Protein AF-A0A9P3ULR9-F1 (afdb_monomer_lite)

Foldseek 3Di:
DDDDDDDDDPDDDDPPPDDPPPDPVVVVVVVVPDDLQQEEEADLPAPAAQAQVCLVSRHPYYHDFQLDDDVVRDPSCPVVVVVPHHYHYLDNDRDDPVVVVVSNCCCHVVVDGSVPDDDDD

Organism: Lyophyllum shimeji (NCBI:txid47721)

Secondary structure (DSSP, 8-state):
----------------TT--PPPPHHHHHHHHT--GGGEEEE-TT-SSB--GGGGTTT-SEEEE-S-S-TTTTP-TTHHHHTTT--EEB--SS---HHHHHHHHHHHHTS---GGGSPPP-

InterPro domains:
  IPR007364 Protein arginine N-methyltransferase SFM1-like [PF04252] (36-120)
  IPR007364 Protein arginine N-methyltransferase SFM1-like [PTHR35517] (34-120)

Radius of gyration: 15.83 Å; chains: 1; bounding box: 42×40×36 Å

Structure (mmCIF, N/CA/C/O backbone):
data_AF-A0A9P3ULR9-F1
#
_entry.id   AF-A0A9P3ULR9-F1
#
loop_
_atom_site.group_PDB
_atom_site.id
_atom_site.type_symbol
_atom_site.label_atom_id
_atom_site.label_alt_id
_atom_site.label_comp_id
_atom_site.label_asym_id
_atom_site.label_entity_id
_atom_site.label_seq_id
_atom_site.pdbx_PDB_ins_code
_atom_site.Cartn_x
_atom_site.Cartn_y
_atom_site.Cartn_z
_atom_site.occupancy
_atom_site.B_iso_or_equiv
_atom_site.auth_seq_id
_atom_site.auth_comp_id
_atom_site.auth_asym_id
_atom_site.auth_atom_id
_atom_site.pdbx_PDB_model_num
ATOM 1 N N . MET A 1 1 ? -0.154 -19.524 24.062 1.00 36.19 1 MET A N 1
ATOM 2 C CA . MET A 1 1 ? -0.052 -18.066 23.827 1.00 36.19 1 MET A CA 1
ATOM 3 C C . MET A 1 1 ? 1.307 -17.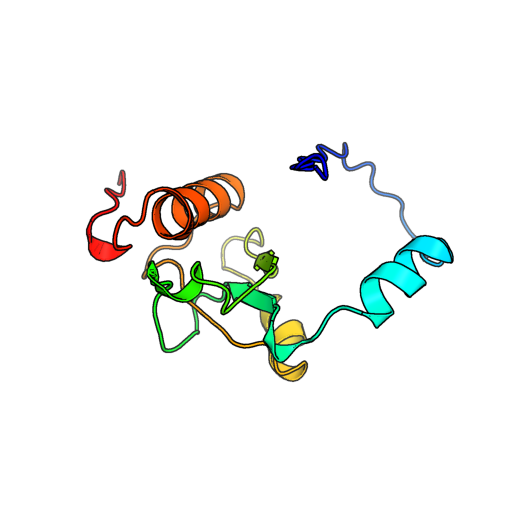790 23.201 1.00 36.19 1 MET A C 1
ATOM 5 O O . MET A 1 1 ? 2.298 -18.153 23.814 1.00 36.19 1 MET A O 1
ATOM 9 N N . ARG A 1 2 ? 1.375 -17.251 21.976 1.00 35.69 2 ARG A N 1
ATOM 10 C CA . ARG A 1 2 ? 2.645 -16.815 21.358 1.00 35.69 2 ARG A CA 1
ATOM 11 C C . ARG A 1 2 ? 2.769 -15.293 21.517 1.00 35.69 2 ARG A C 1
ATOM 13 O O . ARG A 1 2 ? 1.750 -14.621 21.329 1.00 35.69 2 ARG A O 1
ATOM 20 N N . PRO A 1 3 ? 3.943 -14.743 21.863 1.00 41.28 3 PRO A N 1
ATOM 21 C CA . PRO A 1 3 ? 4.112 -13.302 21.957 1.00 41.28 3 PRO A CA 1
ATOM 22 C C . PRO A 1 3 ? 4.152 -12.684 20.555 1.00 41.28 3 PRO A C 1
ATOM 24 O O . PRO A 1 3 ? 4.686 -13.265 19.611 1.00 41.28 3 PRO A O 1
ATOM 27 N N . LYS A 1 4 ? 3.538 -11.507 20.420 1.00 44.62 4 LYS A N 1
ATOM 28 C CA . LYS A 1 4 ? 3.551 -10.694 19.203 1.00 44.62 4 LYS A CA 1
ATOM 29 C C . LYS A 1 4 ? 4.778 -9.787 19.277 1.00 44.62 4 LYS A C 1
ATOM 31 O O . LYS A 1 4 ? 4.752 -8.807 20.014 1.00 44.62 4 LYS A O 1
ATOM 36 N N . HIS A 1 5 ? 5.846 -10.112 18.557 1.00 34.47 5 HIS A N 1
ATOM 37 C CA . HIS A 1 5 ? 6.980 -9.203 18.407 1.00 34.47 5 HIS A CA 1
ATOM 38 C C . HIS A 1 5 ? 6.801 -8.396 17.121 1.00 34.47 5 HIS A C 1
ATOM 40 O O . HIS A 1 5 ? 6.945 -8.915 16.021 1.00 34.47 5 HIS A O 1
ATOM 46 N N . ALA A 1 6 ? 6.435 -7.123 17.277 1.00 31.17 6 ALA A N 1
ATOM 47 C CA . ALA A 1 6 ? 6.677 -6.111 16.261 1.00 31.17 6 ALA A CA 1
ATOM 48 C C . ALA A 1 6 ? 8.159 -5.731 16.362 1.00 31.17 6 ALA A C 1
ATOM 50 O O . ALA A 1 6 ? 8.591 -5.244 17.406 1.00 31.17 6 ALA A O 1
ATOM 51 N N . PHE A 1 7 ? 8.937 -5.994 15.315 1.00 27.16 7 PHE A N 1
ATOM 52 C CA . PHE A 1 7 ? 10.334 -5.580 15.249 1.00 27.16 7 PHE A CA 1
ATOM 53 C C . PHE A 1 7 ? 10.421 -4.303 14.406 1.00 27.16 7 PHE A C 1
ATOM 55 O O . PHE A 1 7 ? 10.265 -4.341 13.190 1.00 27.16 7 PHE A O 1
ATOM 62 N N . CYS A 1 8 ? 10.618 -3.162 15.067 1.00 29.19 8 CYS A N 1
ATOM 63 C CA . CYS A 1 8 ? 11.058 -1.922 14.432 1.00 29.19 8 CYS A CA 1
ATOM 64 C C . CYS A 1 8 ? 12.571 -1.840 14.643 1.00 29.19 8 CYS A C 1
ATOM 66 O O . CYS A 1 8 ? 13.032 -1.500 15.731 1.00 29.19 8 CYS A O 1
ATOM 68 N N . GLY A 1 9 ? 13.344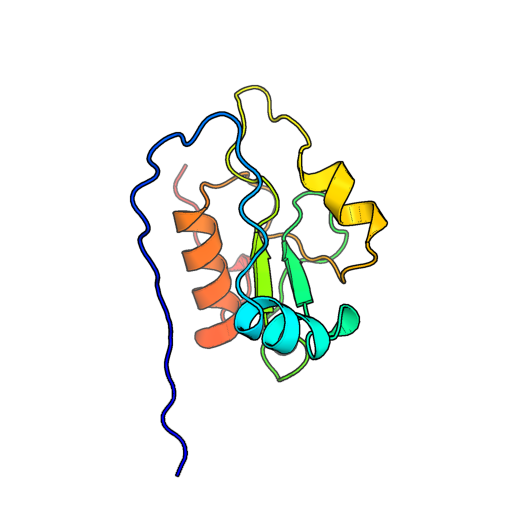 -2.256 13.642 1.00 30.78 9 GLY A N 1
ATOM 69 C CA . GLY A 1 9 ? 14.797 -2.162 13.675 1.00 30.78 9 GLY A CA 1
ATOM 70 C C . GLY A 1 9 ? 15.250 -0.837 13.077 1.00 30.78 9 GLY A C 1
ATOM 71 O O . GLY A 1 9 ? 15.383 -0.736 11.863 1.00 30.78 9 GLY A O 1
ATOM 72 N N . THR A 1 10 ? 15.533 0.164 13.907 1.00 35.81 10 THR A N 1
ATOM 73 C CA . THR A 1 10 ? 16.401 1.278 13.508 1.00 35.81 10 THR A CA 1
ATOM 74 C C . THR A 1 10 ? 17.826 0.742 13.418 1.00 35.81 10 THR A C 1
ATOM 76 O O . THR A 1 10 ? 18.493 0.585 14.442 1.00 35.81 10 THR A O 1
ATOM 79 N N . LYS A 1 11 ? 18.298 0.421 12.211 1.00 34.38 11 LYS A N 1
ATOM 80 C CA . LYS A 1 11 ? 19.735 0.280 11.971 1.00 34.38 11 LYS A CA 1
ATOM 81 C C . LYS A 1 11 ? 20.262 1.591 11.411 1.00 34.38 11 LYS A C 1
ATOM 83 O O . LYS A 1 11 ? 19.831 2.055 10.363 1.00 34.38 11 LYS A O 1
ATOM 88 N N . HIS A 1 12 ? 21.160 2.178 12.189 1.00 27.61 12 HIS A N 1
ATOM 89 C CA . HIS A 1 12 ? 22.141 3.155 11.755 1.00 27.61 12 HIS A CA 1
ATOM 90 C C . HIS A 1 12 ? 22.778 2.653 10.449 1.00 27.61 12 HIS A C 1
ATOM 92 O O . HIS A 1 12 ? 23.270 1.524 10.408 1.00 27.61 12 HIS A O 1
ATOM 98 N N . TRP A 1 13 ? 22.667 3.444 9.384 1.00 32.62 13 TRP A N 1
ATOM 99 C CA . TRP A 1 13 ? 23.296 3.158 8.100 1.00 32.62 13 TRP A CA 1
ATOM 100 C C . TRP A 1 13 ? 24.739 3.645 8.178 1.00 32.62 13 TRP A C 1
ATOM 102 O O . TRP A 1 13 ? 24.993 4.841 8.077 1.00 32.62 13 TRP A O 1
ATOM 112 N N . GLU A 1 14 ? 25.660 2.721 8.414 1.00 35.41 14 GLU A N 1
ATOM 113 C CA . GLU A 1 14 ? 27.069 2.917 8.093 1.00 35.41 14 GLU A CA 1
ATOM 114 C C . GLU A 1 14 ? 27.259 2.329 6.688 1.00 35.41 14 GLU A C 1
ATOM 116 O O . GLU A 1 14 ? 26.833 1.200 6.422 1.00 35.41 14 GLU A O 1
ATOM 121 N N . GLU A 1 15 ? 27.765 3.141 5.757 1.00 42.69 15 GLU A N 1
ATOM 122 C CA . GLU A 1 15 ? 28.037 2.742 4.374 1.00 42.69 15 GLU A CA 1
ATOM 123 C C . GLU A 1 15 ? 29.175 1.712 4.354 1.00 42.69 15 GLU A C 1
ATOM 125 O O . GLU A 1 15 ? 30.348 2.048 4.216 1.00 42.69 15 GLU A O 1
ATOM 130 N N . ASP A 1 16 ? 28.824 0.434 4.494 1.00 37.62 16 ASP A N 1
ATOM 131 C CA . ASP A 1 16 ? 29.735 -0.674 4.217 1.00 37.62 16 ASP A CA 1
ATOM 132 C C . ASP A 1 16 ? 29.842 -0.856 2.690 1.00 37.62 16 ASP A C 1
ATOM 134 O O . ASP A 1 16 ? 29.145 -1.658 2.063 1.00 37.62 16 ASP A O 1
ATOM 138 N N . GLU A 1 17 ? 30.736 -0.076 2.085 1.00 44.84 17 GLU A N 1
ATOM 139 C CA . GLU A 1 17 ? 31.279 -0.302 0.747 1.00 44.84 17 GLU A CA 1
ATOM 140 C C . GLU A 1 17 ? 31.823 -1.746 0.629 1.00 44.84 17 GLU A C 1
ATOM 142 O O . GLU A 1 17 ? 32.761 -2.158 1.314 1.00 44.84 17 GLU A O 1
ATOM 147 N N . GLY A 1 18 ? 31.255 -2.533 -0.289 1.00 45.84 18 GLY A N 1
ATOM 148 C CA . GLY A 1 18 ? 32.024 -3.564 -0.994 1.00 45.84 18 GLY A CA 1
ATOM 149 C C . GLY A 1 18 ? 32.147 -4.967 -0.389 1.00 45.84 18 GLY A C 1
ATOM 150 O O . GLY A 1 18 ? 32.943 -5.750 -0.903 1.00 45.84 18 GLY A O 1
ATOM 151 N N . THR A 1 19 ? 31.362 -5.369 0.616 1.00 37.97 19 THR A N 1
ATOM 152 C CA . THR A 1 19 ? 31.253 -6.804 0.958 1.00 37.97 19 THR A CA 1
ATOM 153 C C . THR A 1 19 ? 29.805 -7.249 1.101 1.00 37.97 19 THR A C 1
ATOM 155 O O . THR A 1 19 ? 29.141 -6.981 2.098 1.00 37.97 19 THR A O 1
ATOM 158 N N . ALA A 1 20 ? 29.328 -8.007 0.109 1.00 47.84 20 ALA A N 1
ATOM 159 C CA . ALA A 1 20 ? 28.130 -8.826 0.236 1.00 47.84 20 ALA A CA 1
ATOM 160 C C . ALA A 1 20 ? 28.386 -9.887 1.316 1.00 47.84 20 ALA A C 1
ATOM 162 O O . ALA A 1 20 ? 28.818 -11.003 1.027 1.00 47.84 20 ALA A O 1
ATOM 163 N N . ARG A 1 21 ? 28.183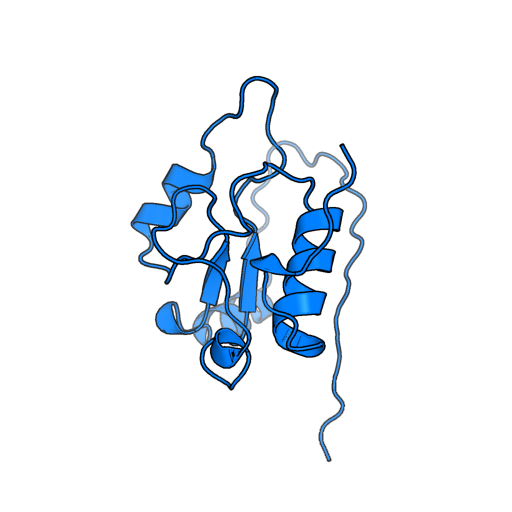 -9.527 2.587 1.00 48.62 21 ARG A N 1
ATOM 164 C CA . ARG A 1 21 ? 28.139 -10.513 3.663 1.00 48.62 21 ARG A CA 1
ATOM 165 C C . ARG A 1 21 ? 26.964 -11.433 3.335 1.00 48.62 21 ARG A C 1
ATOM 167 O O . ARG A 1 21 ? 25.848 -10.924 3.214 1.00 48.62 21 ARG A O 1
ATOM 174 N N . PRO A 1 22 ? 27.180 -12.748 3.152 1.00 51.16 22 PRO A N 1
ATOM 175 C CA . PRO A 1 22 ? 26.065 -13.656 2.965 1.00 51.16 22 PRO A CA 1
ATOM 176 C C . PRO A 1 22 ? 25.151 -13.491 4.176 1.00 51.16 22 PRO A C 1
ATOM 178 O O . PRO A 1 22 ? 25.620 -13.469 5.321 1.00 51.16 22 PRO A O 1
ATOM 181 N N . PHE A 1 23 ? 23.859 -13.285 3.914 1.00 57.25 23 PHE A N 1
ATOM 182 C CA . PHE A 1 23 ? 22.849 -13.269 4.961 1.00 57.25 23 PHE A CA 1
ATOM 183 C C . PHE A 1 23 ? 23.069 -14.499 5.852 1.00 57.25 23 PHE A C 1
ATOM 185 O O . PHE A 1 23 ? 23.390 -15.579 5.357 1.00 57.25 23 PHE A O 1
ATOM 192 N N . THR A 1 24 ? 22.999 -14.331 7.174 1.00 55.44 24 THR A N 1
ATOM 193 C CA . THR A 1 24 ? 23.246 -15.450 8.093 1.00 55.44 24 THR A CA 1
ATOM 194 C C . THR A 1 24 ? 22.310 -16.622 7.747 1.00 55.44 24 THR A C 1
ATOM 196 O O . THR A 1 24 ? 21.182 -16.373 7.321 1.00 55.44 24 THR A O 1
ATOM 199 N N . PRO A 1 25 ? 22.709 -17.893 7.948 1.00 59.00 25 PRO A N 1
ATOM 200 C CA . PRO A 1 25 ? 21.899 -19.049 7.531 1.00 59.00 25 PRO A CA 1
ATOM 201 C C . PRO A 1 25 ? 20.454 -19.036 8.061 1.00 59.00 25 PRO A C 1
ATOM 203 O O . PRO A 1 25 ? 19.534 -19.539 7.428 1.00 59.00 25 PRO A O 1
ATOM 206 N N . TRP A 1 26 ? 20.232 -18.416 9.222 1.00 54.88 26 TRP A N 1
ATOM 207 C CA . TRP A 1 26 ? 18.903 -18.244 9.811 1.00 54.88 26 TRP A CA 1
ATOM 208 C C . TRP A 1 26 ? 18.023 -17.248 9.053 1.00 54.88 26 TRP A C 1
ATOM 210 O O . TRP A 1 26 ? 16.823 -17.469 8.943 1.00 54.88 26 TRP A O 1
ATOM 220 N N . VAL A 1 27 ? 18.614 -16.189 8.496 1.00 59.16 27 VAL A N 1
ATOM 221 C CA . VAL A 1 27 ? 17.897 -15.231 7.648 1.00 59.16 27 VAL A CA 1
ATOM 222 C C . VAL A 1 27 ? 17.426 -15.930 6.372 1.00 59.16 27 VAL A C 1
ATOM 224 O O . VAL A 1 27 ? 16.272 -15.780 5.987 1.00 59.16 27 VAL A O 1
ATOM 227 N N . GLU A 1 28 ? 18.262 -16.771 5.762 1.00 58.47 28 GLU A N 1
ATOM 228 C CA . GLU A 1 28 ? 17.890 -17.558 4.577 1.00 58.47 28 GLU A CA 1
ATOM 229 C C . GLU A 1 28 ? 16.721 -18.524 4.855 1.00 58.47 28 GLU 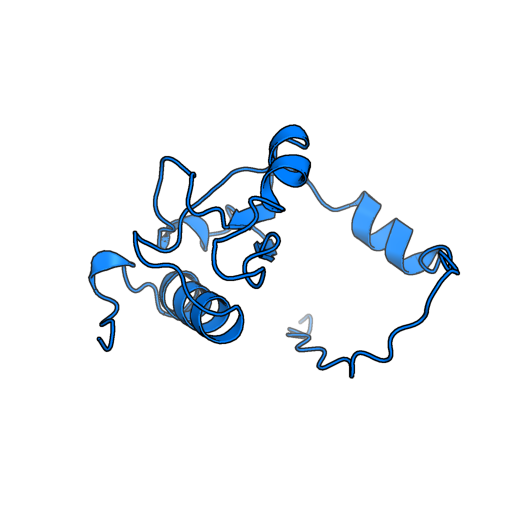A C 1
ATOM 231 O O . GLU A 1 28 ? 15.787 -18.619 4.058 1.00 58.47 28 GLU A O 1
ATOM 236 N N . LEU A 1 29 ? 16.709 -19.172 6.026 1.00 59.69 29 LEU A N 1
ATOM 237 C CA . LEU A 1 29 ? 15.600 -20.029 6.465 1.00 59.69 29 LEU A CA 1
ATOM 238 C C . LEU A 1 29 ? 14.295 -19.256 6.720 1.00 59.69 29 LEU A C 1
ATOM 240 O O . LEU A 1 29 ? 13.213 -19.793 6.473 1.00 59.69 29 LEU A O 1
ATOM 244 N N . GLU A 1 30 ? 14.361 -18.014 7.202 1.00 60.44 30 GLU A N 1
ATOM 245 C CA . GLU A 1 30 ? 13.177 -17.154 7.335 1.00 60.44 30 GLU A CA 1
ATOM 246 C C . GLU A 1 30 ? 12.627 -16.746 5.959 1.00 60.44 30 GLU A C 1
ATOM 248 O O . GLU A 1 30 ? 11.421 -16.865 5.725 1.00 60.44 30 GLU A O 1
ATOM 253 N N . TYR A 1 31 ? 13.502 -16.370 5.019 1.00 57.50 31 TYR A N 1
ATOM 254 C CA . TYR A 1 31 ? 13.120 -16.036 3.641 1.00 57.50 31 TYR A CA 1
ATOM 255 C C . TYR A 1 31 ? 12.559 -17.232 2.861 1.00 57.50 31 TYR A C 1
ATOM 257 O O . TYR A 1 31 ? 11.636 -17.055 2.069 1.00 57.50 31 TYR A O 1
ATOM 265 N N . ALA A 1 32 ? 13.042 -18.455 3.103 1.00 58.62 32 ALA A N 1
ATOM 266 C CA . ALA A 1 32 ? 12.567 -19.661 2.415 1.00 58.62 32 ALA A CA 1
ATOM 267 C C . ALA A 1 32 ? 11.069 -19.954 2.643 1.00 58.62 32 ALA A C 1
ATOM 269 O O . ALA A 1 32 ? 10.427 -20.607 1.820 1.00 58.62 32 ALA A O 1
ATOM 270 N N . HIS A 1 33 ? 10.494 -19.452 3.739 1.00 63.97 33 HIS A N 1
ATOM 271 C CA . HIS A 1 33 ? 9.065 -19.582 4.036 1.00 63.97 33 HIS A CA 1
ATOM 272 C C . HIS A 1 33 ? 8.236 -18.379 3.564 1.00 63.97 33 HIS A C 1
ATOM 274 O O . HIS A 1 33 ? 7.005 -18.397 3.673 1.00 63.97 33 HIS A O 1
ATOM 280 N N . MET A 1 34 ? 8.876 -17.333 3.034 1.00 70.62 34 MET A N 1
ATOM 281 C CA . MET A 1 34 ? 8.182 -16.150 2.545 1.00 70.62 34 MET A CA 1
ATOM 282 C C . MET A 1 34 ? 7.552 -16.424 1.187 1.00 70.62 34 MET A C 1
ATOM 284 O O . MET A 1 34 ? 8.181 -16.428 0.132 1.00 70.62 34 MET A O 1
ATOM 288 N N . ARG A 1 35 ? 6.243 -16.617 1.230 1.00 85.06 35 ARG A N 1
ATOM 289 C CA . ARG A 1 35 ? 5.397 -16.707 0.052 1.00 85.06 35 ARG A CA 1
ATOM 290 C C . ARG A 1 35 ? 5.307 -15.346 -0.636 1.00 85.06 35 ARG A C 1
ATOM 292 O O . ARG A 1 35 ? 4.724 -14.423 -0.073 1.00 85.06 35 ARG A O 1
ATOM 299 N N . ILE A 1 36 ? 5.849 -15.231 -1.853 1.00 86.38 36 ILE A N 1
ATOM 300 C CA . ILE A 1 36 ? 5.806 -14.001 -2.675 1.00 86.38 36 ILE A CA 1
ATOM 301 C C . ILE A 1 36 ? 4.373 -13.463 -2.800 1.00 86.38 36 ILE A C 1
ATOM 303 O O . ILE A 1 36 ? 4.152 -12.261 -2.691 1.00 86.38 36 ILE A O 1
ATOM 307 N N . ASP A 1 37 ? 3.381 -14.346 -2.936 1.00 90.38 37 ASP A N 1
ATOM 308 C CA . ASP A 1 37 ? 1.964 -13.984 -3.024 1.00 90.38 37 ASP A CA 1
ATOM 309 C C . ASP A 1 37 ? 1.383 -13.370 -1.735 1.00 90.38 37 ASP A C 1
ATOM 311 O O . ASP A 1 37 ? 0.301 -12.785 -1.771 1.00 90.38 37 ASP A O 1
ATOM 315 N N . ARG A 1 38 ? 2.105 -13.459 -0.610 1.00 91.50 38 ARG A N 1
ATOM 316 C CA . ARG A 1 38 ? 1.738 -12.885 0.697 1.00 91.50 38 ARG A CA 1
ATOM 317 C C . ARG A 1 38 ? 2.561 -11.645 1.066 1.00 91.50 38 ARG A C 1
ATOM 319 O O . ARG A 1 38 ? 2.379 -11.098 2.155 1.00 91.50 38 ARG A O 1
ATOM 326 N N . VAL A 1 39 ? 3.433 -11.177 0.171 1.00 92.25 39 VAL A N 1
ATOM 327 C CA . VAL A 1 39 ? 4.230 -9.956 0.344 1.00 92.25 39 VAL A CA 1
ATOM 328 C C . VAL A 1 39 ? 3.717 -8.880 -0.607 1.00 92.25 39 VAL A C 1
ATOM 330 O O . VAL A 1 39 ? 3.828 -9.009 -1.821 1.00 92.25 39 VAL A O 1
ATOM 333 N N . CYS A 1 40 ? 3.164 -7.798 -0.064 1.00 93.62 40 CYS A N 1
ATOM 334 C CA . CYS A 1 40 ? 2.667 -6.685 -0.864 1.00 93.62 40 CYS A CA 1
ATOM 335 C C . CYS A 1 40 ? 3.779 -5.674 -1.139 1.00 93.62 40 CYS A C 1
ATOM 337 O O . CYS A 1 40 ? 4.276 -5.033 -0.214 1.00 93.62 40 CYS A O 1
ATOM 339 N N . LEU A 1 41 ? 4.125 -5.471 -2.407 1.00 92.00 41 LEU A N 1
ATOM 340 C CA . LEU A 1 41 ? 5.008 -4.393 -2.834 1.00 92.00 41 LEU A CA 1
ATOM 341 C C . LEU A 1 41 ? 4.221 -3.079 -2.927 1.00 92.00 41 LEU A C 1
ATOM 343 O O . LEU A 1 41 ? 3.259 -2.961 -3.691 1.00 92.00 41 LEU A O 1
ATOM 347 N N . LEU A 1 42 ? 4.641 -2.083 -2.152 1.00 91.06 42 LEU A N 1
ATOM 348 C CA . LEU A 1 42 ? 4.090 -0.736 -2.207 1.00 91.06 42 LEU A CA 1
ATOM 349 C C . LEU A 1 42 ? 4.778 0.041 -3.329 1.00 91.06 42 LEU A C 1
ATOM 351 O O . LEU A 1 42 ? 5.975 0.320 -3.270 1.00 91.06 42 LEU A O 1
ATOM 355 N N . ASP A 1 43 ? 4.004 0.340 -4.368 1.00 87.94 43 ASP A N 1
ATOM 356 C CA . ASP A 1 43 ? 4.469 0.854 -5.651 1.00 87.94 43 ASP A CA 1
ATOM 357 C C . ASP A 1 43 ? 3.542 1.982 -6.142 1.00 87.94 43 ASP A C 1
ATOM 359 O O . ASP A 1 43 ? 2.354 1.729 -6.367 1.00 87.94 43 ASP A O 1
ATOM 363 N N . PRO A 1 44 ? 4.054 3.207 -6.372 1.00 84.44 44 PRO A N 1
ATOM 364 C CA . PRO A 1 44 ? 3.275 4.312 -6.936 1.00 84.44 44 PRO A CA 1
ATOM 365 C C . PRO A 1 44 ? 2.611 3.997 -8.286 1.00 84.44 44 PRO A C 1
ATOM 367 O O . PRO A 1 44 ? 1.603 4.609 -8.628 1.00 84.44 44 PRO A O 1
ATOM 370 N N . LYS A 1 45 ? 3.157 3.048 -9.059 1.00 85.69 45 LYS A N 1
ATOM 371 C CA . LYS A 1 45 ? 2.627 2.629 -10.369 1.00 85.69 45 LYS A CA 1
ATOM 372 C C . LYS A 1 45 ? 1.614 1.481 -10.286 1.00 85.69 45 LYS A C 1
ATOM 374 O O . LYS A 1 45 ? 1.132 1.019 -11.324 1.00 85.69 45 LYS A O 1
ATOM 379 N N . ALA A 1 46 ? 1.291 0.985 -9.091 1.00 89.56 46 ALA A N 1
ATOM 380 C CA . ALA A 1 46 ? 0.301 -0.074 -8.939 1.00 89.56 46 ALA A CA 1
ATOM 381 C C . ALA A 1 46 ? -1.095 0.404 -9.368 1.00 89.56 46 ALA A C 1
ATOM 383 O O . ALA A 1 46 ? -1.483 1.542 -9.126 1.00 89.56 46 ALA A O 1
ATOM 384 N N . ARG A 1 47 ? -1.890 -0.492 -9.967 1.00 89.81 47 ARG A N 1
ATOM 385 C CA . ARG A 1 47 ? -3.249 -0.161 -10.440 1.00 89.81 47 ARG A CA 1
ATOM 386 C C . ARG A 1 47 ? -4.271 0.033 -9.317 1.00 89.81 47 ARG A C 1
ATOM 388 O O . ARG A 1 47 ? -5.277 0.695 -9.537 1.00 89.81 47 ARG A O 1
ATOM 395 N N . GLY A 1 48 ? -4.065 -0.613 -8.168 1.00 92.62 48 GLY A N 1
ATOM 396 C CA . GLY A 1 48 ? -5.017 -0.633 -7.057 1.00 92.62 48 GLY A CA 1
ATOM 397 C C . GLY A 1 48 ? -4.425 -0.029 -5.791 1.00 92.62 48 GLY A C 1
ATOM 398 O O . GLY A 1 48 ? -3.271 -0.305 -5.455 1.00 92.62 48 GLY A O 1
ATOM 399 N N . GLY A 1 49 ? -5.216 0.787 -5.102 1.00 94.12 49 GLY A N 1
ATOM 400 C CA . GLY A 1 49 ? -4.825 1.412 -3.843 1.00 94.12 49 GLY A CA 1
ATOM 401 C C . GLY A 1 49 ? -4.821 0.405 -2.706 1.00 94.12 49 GLY A C 1
ATOM 402 O O . GLY A 1 49 ? -5.592 -0.556 -2.722 1.00 94.12 49 GLY A O 1
ATOM 403 N N . LEU A 1 50 ? -3.944 0.622 -1.727 1.00 95.69 50 LEU A N 1
ATOM 404 C CA . LEU A 1 50 ? -3.964 -0.153 -0.494 1.00 95.69 50 LEU A CA 1
ATOM 405 C C . LEU A 1 50 ? -5.331 -0.001 0.184 1.00 95.69 50 LEU A C 1
ATOM 407 O O . LEU A 1 50 ? -5.828 1.115 0.352 1.00 95.69 50 LEU A O 1
ATOM 411 N N . SER A 1 51 ? -5.919 -1.128 0.566 1.00 96.56 51 SER A N 1
ATOM 412 C CA . SER A 1 51 ? -7.259 -1.197 1.144 1.00 96.56 51 SER A CA 1
ATOM 413 C C . SER A 1 51 ? -7.229 -1.844 2.533 1.00 96.56 51 SER A C 1
ATOM 415 O O . SER A 1 51 ? -6.336 -2.654 2.803 1.00 96.56 51 SER A O 1
ATOM 417 N N . PRO A 1 52 ? -8.165 -1.512 3.441 1.00 96.69 52 PRO A N 1
ATOM 418 C CA . PRO A 1 52 ? -8.237 -2.141 4.760 1.00 96.69 52 PRO A CA 1
ATOM 419 C C . PRO A 1 52 ? -8.277 -3.677 4.713 1.00 96.69 52 PRO A C 1
ATOM 421 O O . PRO A 1 52 ? -7.674 -4.338 5.564 1.00 96.69 52 PRO A O 1
ATOM 424 N N . GLU A 1 53 ? -8.930 -4.243 3.699 1.00 96.19 53 GLU A N 1
ATOM 425 C CA . GLU A 1 53 ? -9.108 -5.682 3.480 1.00 96.19 53 GLU A CA 1
ATOM 426 C C . GLU A 1 53 ? -7.789 -6.389 3.147 1.00 96.19 53 GLU A C 1
ATOM 428 O O . GLU A 1 53 ? -7.615 -7.574 3.439 1.00 96.19 53 GLU A O 1
ATOM 433 N N . ASP A 1 54 ? -6.809 -5.667 2.593 1.00 94.56 54 ASP A N 1
ATOM 434 C CA . ASP A 1 54 ? -5.466 -6.204 2.359 1.00 94.56 54 ASP A CA 1
ATOM 435 C C . ASP A 1 54 ? -4.768 -6.588 3.691 1.00 94.56 54 ASP A C 1
ATOM 437 O O . ASP A 1 54 ? -3.828 -7.385 3.701 1.00 94.56 54 ASP A O 1
ATOM 441 N N . GLY A 1 55 ? -5.266 -6.081 4.827 1.00 90.88 55 GLY A N 1
ATOM 442 C CA . GLY A 1 55 ? -4.826 -6.425 6.179 1.00 90.88 55 GLY A CA 1
ATOM 443 C C . GLY A 1 55 ? -5.463 -7.673 6.793 1.00 90.88 55 GLY A C 1
ATOM 444 O O . GLY A 1 55 ? -5.005 -8.127 7.842 1.00 90.88 55 GLY A O 1
ATOM 445 N N . ASP A 1 56 ? -6.502 -8.240 6.173 1.00 92.81 56 ASP A N 1
ATOM 446 C CA . ASP A 1 56 ? -7.297 -9.346 6.730 1.00 92.81 56 ASP A CA 1
ATOM 447 C C . ASP A 1 56 ? -6.744 -10.720 6.337 1.00 92.81 56 ASP A C 1
ATOM 449 O O . ASP A 1 56 ? -7.451 -11.622 5.894 1.00 92.81 56 ASP A O 1
ATOM 453 N N . GLY A 1 57 ? -5.428 -10.876 6.496 1.00 88.31 57 GLY A N 1
ATOM 454 C CA . GLY A 1 57 ? -4.709 -12.120 6.215 1.00 88.31 57 GLY A CA 1
ATOM 455 C C . GLY A 1 57 ? -4.330 -12.324 4.748 1.00 88.31 57 GLY A C 1
ATOM 456 O O . GLY A 1 57 ? -3.783 -13.378 4.417 1.00 88.31 57 GLY A O 1
ATOM 457 N N . ARG A 1 58 ? -4.583 -11.330 3.881 1.00 90.06 58 ARG A N 1
ATOM 458 C CA . ARG A 1 58 ? -4.132 -11.337 2.483 1.00 90.06 58 ARG A CA 1
ATOM 459 C C . ARG A 1 58 ? -2.614 -11.212 2.378 1.00 90.06 58 ARG A C 1
ATOM 461 O O . ARG A 1 58 ? -2.000 -11.945 1.609 1.00 90.06 58 ARG A O 1
ATOM 468 N N . PHE A 1 59 ? -2.028 -10.302 3.152 1.00 93.69 59 PHE A N 1
ATOM 469 C CA . PHE A 1 59 ? -0.588 -10.084 3.189 1.00 93.69 59 PHE A CA 1
ATOM 470 C C . PHE A 1 59 ? -0.050 -10.209 4.610 1.00 93.69 59 PHE A C 1
ATOM 472 O O . PHE A 1 59 ? -0.667 -9.736 5.565 1.00 93.69 59 PHE A O 1
ATOM 479 N N . ASP A 1 60 ? 1.128 -10.814 4.730 1.00 90.50 60 ASP A N 1
ATOM 480 C CA . ASP A 1 60 ? 1.869 -10.890 5.991 1.00 90.50 60 ASP A CA 1
ATOM 481 C C . ASP A 1 60 ? 2.892 -9.762 6.110 1.00 90.50 60 ASP A C 1
ATOM 483 O O . ASP A 1 60 ? 3.252 -9.356 7.216 1.00 90.50 60 ASP A O 1
ATOM 487 N N . MET A 1 61 ? 3.362 -9.253 4.969 1.00 90.56 61 MET A N 1
ATOM 488 C CA . MET A 1 61 ? 4.431 -8.269 4.908 1.00 90.56 61 MET A CA 1
ATOM 489 C C . MET A 1 61 ? 4.171 -7.228 3.821 1.00 90.56 61 MET A C 1
ATOM 491 O O . MET A 1 61 ? 3.622 -7.533 2.762 1.00 90.56 61 MET A O 1
ATOM 495 N N . PHE A 1 62 ? 4.626 -6.005 4.084 1.00 91.88 62 PHE A N 1
ATOM 496 C CA . PHE A 1 62 ? 4.620 -4.899 3.137 1.00 91.88 62 PHE A CA 1
ATOM 497 C C . PHE A 1 62 ? 6.061 -4.517 2.815 1.00 91.88 62 PHE A C 1
ATOM 499 O O . PHE A 1 62 ? 6.843 -4.202 3.710 1.00 91.88 62 PHE A O 1
ATOM 506 N N . LEU A 1 63 ? 6.407 -4.576 1.535 1.00 89.56 63 LEU A N 1
ATOM 507 C CA . LEU A 1 63 ? 7.714 -4.220 1.010 1.00 89.56 63 LEU A CA 1
ATOM 508 C C . LEU A 1 63 ? 7.654 -2.796 0.457 1.00 89.56 63 LEU A C 1
ATOM 510 O O . LEU A 1 63 ? 6.906 -2.511 -0.476 1.00 89.56 63 LEU A O 1
ATOM 514 N N . PHE A 1 64 ? 8.457 -1.904 1.024 1.00 86.12 64 PHE A N 1
ATOM 515 C CA . PHE A 1 64 ? 8.563 -0.514 0.590 1.00 86.12 64 PHE A CA 1
ATOM 516 C C . PHE A 1 64 ? 9.707 -0.413 -0.420 1.00 86.12 64 PHE A C 1
ATOM 518 O O . PHE A 1 64 ? 10.878 -0.352 -0.049 1.00 86.12 64 PHE A O 1
ATOM 525 N N . GLY A 1 65 ? 9.383 -0.472 -1.712 1.00 70.06 65 GLY A N 1
ATOM 526 C CA . GLY A 1 65 ? 10.394 -0.498 -2.764 1.00 70.06 65 GLY A CA 1
ATOM 527 C C . GLY A 1 65 ? 10.956 0.889 -3.050 1.00 70.06 65 GLY A C 1
ATOM 528 O O . GLY A 1 65 ? 10.231 1.707 -3.600 1.00 70.06 65 GLY A O 1
ATOM 529 N N . GLY A 1 66 ? 12.228 1.138 -2.715 1.00 62.91 66 GLY A N 1
ATOM 530 C CA . GLY A 1 66 ? 13.030 2.261 -3.231 1.00 62.91 66 GLY A CA 1
ATOM 531 C C . GLY A 1 66 ? 12.367 3.647 -3.202 1.00 62.91 66 GLY A C 1
ATOM 532 O O . GLY A 1 66 ? 12.621 4.440 -4.100 1.00 62.91 66 GLY A O 1
ATOM 533 N N . ILE A 1 67 ? 11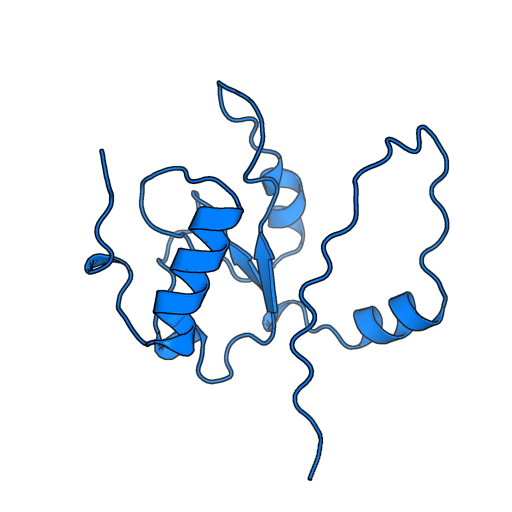.497 3.916 -2.220 1.00 56.84 67 ILE A N 1
ATOM 534 C CA . ILE A 1 67 ? 10.598 5.090 -2.200 1.00 56.84 67 ILE A CA 1
ATOM 535 C C . ILE A 1 67 ? 11.362 6.391 -1.907 1.00 56.84 67 ILE A C 1
ATOM 537 O O . ILE A 1 67 ? 10.976 7.473 -2.349 1.00 56.84 67 ILE A O 1
ATOM 541 N N . LEU A 1 68 ? 12.478 6.289 -1.190 1.00 56.16 68 LEU A N 1
ATOM 542 C CA . LEU A 1 68 ? 13.439 7.379 -1.054 1.00 56.16 68 LEU A CA 1
ATOM 543 C C . LEU A 1 68 ? 14.374 7.255 -2.243 1.00 56.16 68 LEU A C 1
ATOM 545 O O . LEU A 1 68 ? 15.003 6.210 -2.362 1.00 56.16 68 LEU A O 1
ATOM 549 N N . GLY A 1 69 ? 14.473 8.240 -3.130 1.00 54.84 69 GLY A N 1
ATOM 550 C CA . GLY A 1 69 ? 15.389 8.134 -4.263 1.00 54.84 69 GLY A CA 1
ATOM 551 C C . GLY A 1 69 ? 15.268 9.257 -5.270 1.00 54.84 69 GLY A C 1
ATOM 552 O O . GLY A 1 69 ? 14.623 9.069 -6.296 1.00 54.84 69 GLY A O 1
ATOM 553 N N . ASP A 1 70 ? 15.976 10.342 -4.961 1.00 53.94 70 ASP A N 1
ATOM 554 C CA . ASP A 1 70 ? 16.325 11.467 -5.832 1.00 53.94 70 ASP A CA 1
ATOM 555 C C . ASP A 1 70 ? 15.154 12.349 -6.308 1.00 53.94 70 ASP A C 1
ATOM 557 O O . ASP A 1 70 ? 14.032 11.893 -6.513 1.00 53.94 70 ASP A O 1
ATOM 561 N N . ASP A 1 71 ? 15.428 13.647 -6.461 1.00 55.12 71 ASP A N 1
ATOM 562 C CA . ASP A 1 71 ? 14.615 14.564 -7.261 1.00 55.12 71 ASP A CA 1
ATOM 563 C C . ASP A 1 71 ? 15.394 14.836 -8.561 1.00 55.12 71 ASP A C 1
ATOM 565 O O . ASP A 1 71 ? 16.460 15.462 -8.505 1.00 55.12 71 ASP A O 1
ATOM 569 N N . PRO A 1 72 ? 14.957 14.308 -9.720 1.00 61.00 72 PRO A N 1
ATOM 570 C CA . PRO A 1 72 ? 13.703 13.593 -9.968 1.00 61.00 72 PRO A CA 1
ATOM 571 C C . PRO A 1 72 ? 13.725 12.114 -9.523 1.00 61.00 72 PRO A C 1
ATOM 573 O O . PRO A 1 72 ? 14.789 11.484 -9.541 1.00 61.00 72 PRO A O 1
ATOM 576 N N . PRO A 1 73 ? 12.549 11.522 -9.222 1.00 66.94 73 PRO A N 1
ATOM 577 C CA . PRO A 1 73 ? 12.439 10.150 -8.736 1.00 66.94 73 PRO A CA 1
ATOM 578 C C . PRO A 1 73 ? 13.083 9.143 -9.683 1.00 66.94 73 PRO A C 1
ATOM 580 O O . PRO A 1 73 ? 12.681 9.002 -10.843 1.00 66.94 73 PRO A O 1
ATOM 583 N N . ARG A 1 74 ? 14.055 8.384 -9.180 1.00 68.94 74 ARG A N 1
ATOM 584 C CA . ARG A 1 74 ? 14.597 7.232 -9.906 1.00 68.94 74 ARG A CA 1
ATOM 585 C C . ARG A 1 74 ? 13.723 6.016 -9.621 1.00 68.94 74 ARG A C 1
ATOM 587 O O . ARG A 1 74 ? 13.515 5.656 -8.466 1.00 68.94 74 ARG A O 1
ATOM 594 N N . ASP A 1 75 ? 13.217 5.362 -10.668 1.00 70.25 75 ASP A N 1
ATOM 595 C CA . ASP A 1 75 ? 12.322 4.195 -10.566 1.00 70.25 75 ASP A CA 1
ATOM 596 C C . ASP A 1 75 ? 13.066 2.917 -10.131 1.00 70.25 75 ASP A C 1
ATOM 598 O O . ASP A 1 75 ? 13.102 1.915 -10.845 1.00 70.25 75 ASP A O 1
ATOM 602 N N . ARG A 1 76 ? 13.670 2.942 -8.939 1.00 70.50 76 ARG A N 1
ATOM 603 C CA . ARG A 1 76 ? 14.410 1.812 -8.354 1.00 70.50 76 ARG A CA 1
ATOM 604 C C . ARG A 1 76 ? 13.510 0.616 -8.044 1.00 70.50 76 ARG A C 1
ATOM 606 O O . ARG A 1 76 ? 13.971 -0.514 -7.955 1.00 70.50 76 ARG A O 1
ATOM 613 N N . THR A 1 77 ? 12.203 0.842 -7.941 1.00 74.12 77 THR A N 1
ATOM 614 C CA . THR A 1 77 ? 11.190 -0.203 -7.762 1.00 74.12 77 THR A CA 1
ATOM 615 C C . THR A 1 77 ? 11.021 -1.082 -9.012 1.00 74.12 77 THR A C 1
ATOM 617 O O . THR A 1 77 ? 10.436 -2.159 -8.911 1.00 74.12 77 THR A O 1
ATOM 620 N N . ALA A 1 78 ? 11.540 -0.684 -10.185 1.00 75.25 78 ALA A N 1
ATOM 621 C CA . ALA A 1 78 ? 11.419 -1.452 -11.431 1.00 75.25 78 ALA A CA 1
ATOM 622 C C . ALA A 1 78 ? 12.009 -2.865 -11.343 1.00 75.25 78 ALA A C 1
ATOM 624 O O . ALA A 1 78 ? 11.401 -3.807 -11.850 1.00 75.25 78 ALA A O 1
ATOM 625 N N . GLU A 1 79 ? 13.123 -3.029 -10.631 1.00 74.56 79 GLU A N 1
ATOM 626 C CA . GLU A 1 79 ? 13.751 -4.335 -10.400 1.00 74.56 79 GLU A CA 1
ATOM 627 C C . GLU A 1 79 ? 12.866 -5.257 -9.551 1.00 74.56 79 GLU A C 1
ATOM 629 O O . GLU A 1 79 ? 12.827 -6.465 -9.759 1.00 74.56 79 GLU A O 1
ATOM 634 N N . LEU A 1 80 ? 12.080 -4.700 -8.626 1.00 78.25 80 LEU A N 1
ATOM 635 C CA . LEU A 1 80 ? 11.184 -5.495 -7.784 1.00 78.25 80 LEU A CA 1
ATOM 636 C C . LEU A 1 80 ? 9.925 -5.946 -8.538 1.00 78.25 80 LEU A C 1
ATOM 638 O O . LEU A 1 80 ? 9.343 -6.978 -8.202 1.00 78.25 80 LEU A O 1
ATOM 642 N N . ARG A 1 81 ? 9.508 -5.213 -9.582 1.00 79.81 81 ARG A N 1
ATOM 643 C CA . ARG A 1 81 ? 8.308 -5.552 -10.370 1.00 79.81 81 ARG A CA 1
ATOM 644 C C . ARG A 1 81 ? 8.463 -6.857 -11.146 1.00 79.81 81 ARG A C 1
ATOM 646 O O . ARG A 1 81 ? 7.465 -7.538 -11.367 1.00 79.81 81 ARG A O 1
ATOM 653 N N . VAL A 1 82 ? 9.687 -7.237 -11.521 1.00 82.88 82 VAL A N 1
ATOM 654 C CA . VAL A 1 82 ? 9.928 -8.502 -12.237 1.00 82.88 82 VAL A CA 1
ATOM 655 C C . VAL A 1 82 ? 9.785 -9.735 -11.339 1.00 82.88 82 VAL A C 1
ATOM 657 O O . VAL A 1 82 ? 9.615 -10.837 -11.848 1.00 82.88 82 VAL A O 1
ATOM 660 N N . MET A 1 83 ? 9.792 -9.563 -10.012 1.00 82.00 83 MET A N 1
ATOM 661 C CA . MET A 1 83 ? 9.713 -10.667 -9.047 1.00 82.00 83 MET A CA 1
ATOM 662 C C . MET A 1 83 ? 8.284 -11.161 -8.767 1.00 82.00 83 MET A C 1
ATOM 664 O O . MET A 1 83 ? 8.104 -12.125 -8.029 1.00 82.00 83 MET A O 1
ATOM 668 N N . GLY A 1 84 ? 7.260 -10.532 -9.353 1.00 87.19 84 GLY A N 1
ATOM 669 C CA . GLY A 1 84 ? 5.881 -11.031 -9.285 1.00 87.19 84 GLY A CA 1
ATOM 670 C C . GLY A 1 84 ? 5.157 -10.781 -7.958 1.00 87.19 84 GLY A C 1
ATOM 671 O O . GLY A 1 84 ? 4.144 -11.427 -7.690 1.00 87.19 84 GLY A O 1
ATOM 672 N N . PHE A 1 85 ? 5.633 -9.843 -7.135 1.00 90.69 85 PHE A N 1
ATOM 673 C CA . PHE A 1 85 ? 4.913 -9.423 -5.933 1.00 90.69 85 PHE A CA 1
ATOM 674 C C . PHE A 1 85 ? 3.550 -8.809 -6.289 1.00 90.69 85 PHE A C 1
ATOM 676 O O . PHE A 1 85 ? 3.466 -7.983 -7.204 1.00 90.69 85 PHE A O 1
ATOM 683 N N . PRO A 1 86 ? 2.478 -9.131 -5.547 1.00 93.38 86 PRO A N 1
ATOM 684 C CA . PRO A 1 86 ? 1.262 -8.331 -5.555 1.00 93.38 86 PRO A CA 1
ATOM 685 C C . PRO A 1 86 ? 1.578 -6.866 -5.235 1.00 93.38 86 PRO A C 1
ATOM 687 O O . PRO A 1 86 ? 2.312 -6.585 -4.289 1.00 93.38 86 PRO A O 1
ATOM 690 N N . THR A 1 87 ? 1.012 -5.927 -5.996 1.00 93.06 87 THR A N 1
ATOM 691 C CA . THR A 1 87 ? 1.307 -4.496 -5.837 1.00 93.06 87 THR A CA 1
ATOM 692 C C . THR A 1 87 ? 0.107 -3.682 -5.355 1.00 93.06 87 THR A C 1
ATOM 694 O O . THR A 1 87 ? -1.050 -3.965 -5.702 1.00 93.06 87 THR A O 1
ATOM 697 N N . ARG A 1 88 ? 0.387 -2.646 -4.554 1.00 94.44 88 ARG A N 1
ATOM 698 C CA . ARG A 1 88 ? -0.572 -1.621 -4.107 1.00 94.44 88 ARG A CA 1
ATOM 699 C C . ARG A 1 88 ? 0.065 -0.238 -4.102 1.00 94.44 88 ARG A C 1
ATOM 701 O O . ARG A 1 88 ? 1.243 -0.128 -3.786 1.00 94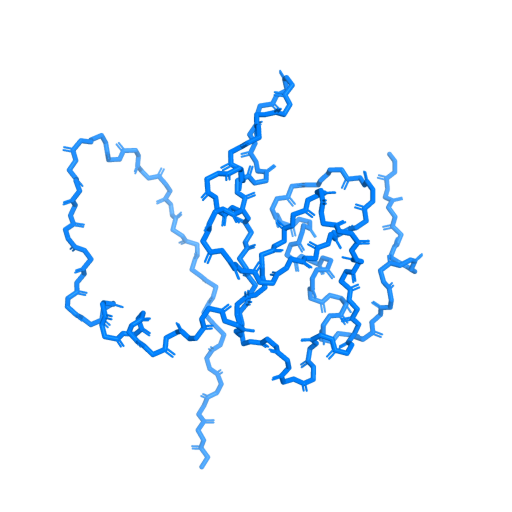.44 88 ARG A O 1
ATOM 708 N N . HIS A 1 89 ? -0.702 0.809 -4.402 1.00 92.44 89 HIS A N 1
ATOM 709 C CA . HIS A 1 89 ? -0.222 2.191 -4.285 1.00 92.44 89 HIS A CA 1
ATOM 710 C C . HIS A 1 89 ? -0.732 2.847 -2.994 1.00 92.44 89 HIS A C 1
ATOM 712 O O . HIS A 1 89 ? -1.796 2.493 -2.478 1.00 92.44 89 HIS A O 1
ATOM 718 N N . LEU A 1 90 ? 0.015 3.832 -2.485 1.00 91.56 90 LEU A N 1
ATOM 719 C CA . LEU A 1 90 ? -0.324 4.594 -1.275 1.00 91.56 90 LEU A CA 1
ATOM 720 C C . LEU A 1 90 ? -1.007 5.942 -1.583 1.00 91.56 90 LEU A C 1
ATOM 722 O O . LEU A 1 90 ? -0.847 6.928 -0.866 1.00 91.56 90 LEU A O 1
ATOM 726 N N . GLY A 1 91 ? -1.795 5.977 -2.653 1.00 87.81 91 GLY A N 1
ATOM 727 C CA . GLY A 1 91 ? -2.351 7.214 -3.199 1.00 87.81 91 GLY A CA 1
ATOM 728 C C . GLY A 1 91 ? -1.457 7.840 -4.280 1.00 87.81 91 GLY A C 1
ATOM 729 O O . GLY A 1 91 ? -0.507 7.196 -4.726 1.00 87.81 91 GLY A O 1
ATOM 730 N N . PRO A 1 92 ? -1.805 9.045 -4.762 1.00 81.69 92 PRO A N 1
ATOM 731 C CA . PRO A 1 92 ? -1.153 9.678 -5.911 1.00 81.69 92 PRO A CA 1
ATOM 732 C C . PRO A 1 92 ? 0.104 10.488 -5.554 1.00 81.69 92 PRO A C 1
ATOM 734 O O . PRO A 1 92 ? 0.852 10.870 -6.449 1.00 81.69 92 PRO A O 1
ATOM 737 N N . VAL A 1 93 ? 0.324 10.779 -4.269 1.00 80.19 93 VAL A N 1
ATOM 738 C CA . VAL A 1 93 ? 1.405 11.654 -3.799 1.00 80.19 93 VAL A CA 1
ATOM 739 C C . VAL A 1 93 ? 2.605 10.815 -3.370 1.00 80.19 93 VAL A C 1
ATOM 741 O O . VAL A 1 93 ? 2.463 9.859 -2.605 1.00 80.19 93 VAL A O 1
ATOM 744 N N . GLN A 1 94 ? 3.795 11.183 -3.848 1.00 77.62 94 GLN A N 1
ATOM 745 C CA . GLN A 1 94 ? 5.040 10.608 -3.350 1.00 77.62 94 GLN A CA 1
ATOM 746 C C . GLN A 1 94 ? 5.260 11.044 -1.901 1.00 77.62 94 GLN A C 1
ATOM 748 O O . GLN A 1 94 ? 5.094 12.209 -1.555 1.00 77.62 94 GLN A O 1
ATOM 753 N N . MET A 1 95 ? 5.653 10.103 -1.052 1.00 82.31 95 MET A N 1
ATOM 754 C CA . MET A 1 95 ? 5.860 10.347 0.370 1.00 82.31 95 MET A CA 1
ATOM 755 C C . MET A 1 95 ? 7.163 9.704 0.838 1.00 82.31 95 MET A C 1
ATOM 757 O O . MET A 1 95 ? 7.660 8.773 0.203 1.00 82.31 95 MET A O 1
ATOM 761 N N . THR A 1 96 ? 7.720 10.190 1.947 1.00 83.06 96 THR A N 1
ATOM 762 C CA . THR A 1 96 ? 8.893 9.567 2.577 1.00 83.06 96 THR A CA 1
ATOM 763 C C . THR A 1 96 ? 8.538 8.180 3.118 1.00 83.06 96 THR A C 1
ATOM 765 O O . THR A 1 96 ? 7.365 7.871 3.342 1.00 83.06 96 THR A O 1
ATOM 768 N N . THR A 1 97 ? 9.539 7.331 3.367 1.00 83.25 97 THR A N 1
ATOM 769 C CA . THR A 1 97 ? 9.310 5.995 3.946 1.00 83.25 97 THR A CA 1
ATOM 770 C C . THR A 1 97 ? 8.575 6.059 5.284 1.00 83.25 97 THR A C 1
ATOM 772 O O . THR A 1 97 ? 7.683 5.246 5.516 1.00 83.25 97 THR A O 1
ATOM 775 N N . ASP A 1 98 ? 8.884 7.038 6.140 1.00 87.69 98 ASP A N 1
ATOM 776 C CA . ASP A 1 98 ? 8.213 7.195 7.437 1.00 87.69 98 ASP A CA 1
ATOM 777 C C . ASP A 1 98 ? 6.722 7.500 7.267 1.00 87.69 98 ASP A C 1
ATOM 779 O O . ASP A 1 98 ? 5.869 6.881 7.911 1.00 87.69 98 ASP A O 1
ATOM 783 N N . THR A 1 99 ? 6.385 8.402 6.341 1.00 89.12 99 THR A N 1
ATOM 784 C CA . THR A 1 99 ? 4.992 8.695 5.997 1.00 89.12 99 THR A CA 1
ATOM 785 C C . THR A 1 99 ? 4.318 7.474 5.375 1.00 89.12 99 THR A C 1
ATOM 787 O O . THR A 1 99 ? 3.208 7.133 5.778 1.00 89.12 99 THR A O 1
ATOM 790 N N . ALA A 1 100 ? 4.989 6.761 4.467 1.00 89.88 100 ALA A N 1
ATOM 791 C CA . ALA A 1 100 ? 4.467 5.544 3.848 1.00 89.88 100 ALA A CA 1
ATOM 792 C C . ALA A 1 100 ? 4.144 4.459 4.882 1.00 89.88 100 ALA A C 1
ATOM 794 O O . ALA A 1 100 ? 3.091 3.816 4.809 1.00 89.88 100 ALA A O 1
ATOM 795 N N . LEU A 1 101 ? 5.018 4.277 5.874 1.00 91.75 101 LEU A N 1
ATOM 796 C CA . LEU A 1 101 ? 4.810 3.351 6.981 1.00 91.75 101 LEU A CA 1
ATOM 797 C C . LEU A 1 101 ? 3.606 3.774 7.834 1.00 91.75 101 LEU A C 1
ATOM 799 O O . LEU A 1 101 ? 2.762 2.939 8.167 1.00 91.75 101 LEU A O 1
ATOM 803 N N . GLY A 1 102 ? 3.493 5.070 8.140 1.00 93.12 102 GLY A N 1
ATOM 804 C CA . GLY A 1 102 ? 2.357 5.644 8.861 1.00 93.12 102 GLY A CA 1
ATOM 805 C C . GLY A 1 102 ? 1.027 5.435 8.133 1.00 93.12 102 GLY A C 1
ATOM 806 O O . GLY A 1 102 ? 0.080 4.919 8.724 1.00 93.12 102 GLY A O 1
ATOM 807 N N . VAL A 1 103 ? 0.973 5.752 6.837 1.00 93.19 103 VAL A N 1
ATOM 808 C CA . VAL A 1 103 ? -0.203 5.537 5.977 1.00 93.19 103 VAL A CA 1
ATOM 809 C C . VAL A 1 103 ? -0.573 4.057 5.937 1.00 93.19 103 VAL A C 1
ATOM 811 O O . VAL A 1 103 ? -1.728 3.704 6.160 1.00 93.19 103 VAL A O 1
ATOM 814 N N . THR A 1 104 ? 0.405 3.173 5.736 1.00 94.44 104 THR A N 1
ATOM 815 C CA . THR A 1 104 ? 0.171 1.721 5.716 1.00 94.44 104 THR A CA 1
ATOM 816 C C . THR A 1 104 ? -0.421 1.238 7.039 1.00 94.44 104 THR A C 1
ATOM 818 O O . THR A 1 104 ? -1.373 0.459 7.040 1.00 94.44 104 THR A O 1
ATOM 821 N N . LYS A 1 105 ? 0.082 1.730 8.178 1.00 95.25 105 LYS A N 1
ATOM 822 C CA . LYS A 1 105 ? -0.478 1.418 9.499 1.00 95.25 105 LYS A CA 1
ATOM 823 C C . LYS A 1 105 ? -1.928 1.896 9.624 1.00 95.25 105 LYS A C 1
ATOM 825 O O . LYS A 1 105 ? -2.767 1.101 10.042 1.00 95.25 105 LYS A O 1
ATOM 830 N N . LEU A 1 106 ? -2.225 3.136 9.235 1.00 95.62 106 LEU A N 1
ATOM 831 C CA . LEU A 1 106 ? -3.583 3.694 9.284 1.00 95.62 106 LEU A CA 1
ATOM 832 C C . LEU A 1 106 ? -4.568 2.857 8.452 1.00 95.62 106 LEU A C 1
ATOM 834 O O . LEU A 1 106 ? -5.666 2.547 8.911 1.00 95.62 106 LEU A O 1
ATOM 838 N N . VAL A 1 107 ? -4.163 2.432 7.253 1.00 96.19 107 VAL A N 1
ATOM 839 C CA . VAL A 1 107 ? -5.021 1.623 6.376 1.00 96.19 107 VAL A CA 1
ATOM 840 C C . VAL A 1 107 ? -5.214 0.208 6.917 1.00 96.19 107 VAL A C 1
ATOM 842 O O . VAL A 1 107 ? -6.337 -0.278 7.010 1.00 96.19 107 VAL A O 1
ATOM 845 N N . ILE A 1 108 ? -4.130 -0.463 7.302 1.00 96.06 108 ILE A N 1
ATOM 846 C CA . ILE A 1 108 ? -4.148 -1.896 7.620 1.00 96.06 108 ILE A CA 1
ATOM 847 C C . ILE A 1 108 ? -4.583 -2.175 9.058 1.00 96.06 108 ILE A C 1
ATOM 849 O O . ILE A 1 108 ? -5.346 -3.111 9.304 1.00 96.06 108 ILE A O 1
ATOM 853 N N . LYS A 1 109 ? -4.073 -1.403 10.023 1.00 93.12 109 LYS A N 1
ATOM 854 C CA . LYS A 1 109 ? -4.371 -1.589 11.450 1.00 93.12 109 LYS A CA 1
ATOM 855 C C . LYS A 1 109 ? -5.591 -0.799 11.879 1.00 93.12 109 LYS A C 1
ATOM 857 O O . LYS A 1 109 ? -6.461 -1.375 12.523 1.00 93.12 109 LYS A O 1
ATOM 862 N N . ASP A 1 110 ? -5.660 0.469 11.489 1.00 95.00 110 ASP A N 1
ATOM 863 C CA . ASP A 1 110 ? -6.740 1.362 11.921 1.00 95.00 110 ASP A CA 1
ATOM 864 C C . ASP A 1 110 ? -7.941 1.322 10.960 1.00 95.00 110 ASP A C 1
ATOM 866 O O . ASP A 1 110 ? -8.944 1.995 11.186 1.00 95.00 110 ASP A O 1
ATOM 870 N N . LYS A 1 111 ? -7.855 0.486 9.912 1.00 95.75 111 LYS A N 1
ATOM 871 C CA . LYS A 1 111 ? -8.920 0.194 8.941 1.00 95.75 111 LYS A CA 1
ATOM 872 C C . LYS A 1 111 ? -9.486 1.440 8.264 1.00 95.75 111 LYS A C 1
ATOM 874 O O . LYS A 1 111 ? -10.636 1.453 7.833 1.00 95.75 111 LYS A O 1
ATOM 879 N N . LYS A 1 112 ? -8.658 2.477 8.136 1.00 95.19 112 LYS A N 1
ATOM 880 C CA . LYS A 1 112 ? -9.035 3.740 7.515 1.00 95.19 112 LYS A CA 1
ATOM 881 C C . LYS A 1 112 ? -8.769 3.694 6.006 1.00 95.19 112 LYS A C 1
ATOM 883 O O . LYS A 1 112 ? -7.623 3.478 5.617 1.00 95.19 112 LYS A O 1
ATOM 888 N N . PRO A 1 113 ? -9.766 3.917 5.134 1.00 95.00 113 PRO A N 1
ATOM 889 C CA . PRO A 1 113 ? -9.532 3.985 3.696 1.00 95.00 113 PRO A CA 1
ATOM 890 C C . PRO A 1 113 ? -8.491 5.048 3.346 1.00 95.00 113 PRO A C 1
ATOM 892 O O . PRO A 1 113 ? -8.477 6.140 3.917 1.00 95.00 113 PRO A O 1
ATOM 895 N N . ILE A 1 114 ? -7.634 4.752 2.368 1.00 91.94 114 ILE A N 1
ATOM 896 C CA . ILE A 1 114 ? -6.541 5.654 1.993 1.00 91.94 114 ILE A CA 1
ATOM 897 C C . ILE A 1 114 ? -7.027 7.027 1.513 1.00 91.94 114 ILE A C 1
ATOM 899 O O . ILE A 1 114 ? -6.368 8.035 1.740 1.00 91.94 114 ILE A O 1
ATOM 903 N N . SER A 1 115 ? -8.224 7.076 0.924 1.00 90.94 115 SER A N 1
ATOM 904 C CA . SER A 1 115 ? -8.907 8.300 0.500 1.00 90.94 115 SER A CA 1
ATOM 905 C C . SER A 1 115 ? -9.281 9.238 1.649 1.00 90.94 115 SER A C 1
ATOM 907 O O . SER A 1 115 ? -9.532 10.413 1.410 1.00 90.94 115 SER A O 1
ATOM 909 N N . GLU A 1 116 ? -9.349 8.743 2.886 1.00 91.19 116 GLU A N 1
ATOM 910 C CA . GLU A 1 116 ? -9.711 9.537 4.066 1.00 91.19 116 GLU A CA 1
ATOM 911 C C . GLU A 1 116 ? -8.489 10.045 4.842 1.00 91.19 116 GLU A C 1
ATOM 913 O O . GLU A 1 116 ? -8.630 10.729 5.865 1.00 91.19 116 GLU A O 1
ATOM 918 N N . ILE A 1 117 ? -7.278 9.662 4.432 1.00 89.69 117 ILE A N 1
ATOM 919 C CA . ILE A 1 117 ? -6.049 10.085 5.097 1.00 89.69 117 ILE A CA 1
ATOM 920 C C . ILE A 1 117 ? -5.724 11.510 4.631 1.00 89.69 117 ILE A C 1
ATOM 922 O O . ILE A 1 117 ? -5.526 11.727 3.438 1.00 89.69 117 ILE A O 1
ATOM 926 N N . PRO A 1 118 ? -5.695 12.498 5.545 1.00 84.06 118 PRO A N 1
ATOM 927 C CA . PRO A 1 118 ? -5.396 13.870 5.172 1.00 84.06 118 PRO A CA 1
ATOM 928 C C . PRO A 1 118 ? -3.918 14.000 4.799 1.00 84.06 118 PRO A C 1
ATOM 930 O O . PRO A 1 118 ? -3.043 13.538 5.534 1.00 84.06 118 PRO A O 1
ATOM 933 N N . TYR A 1 119 ? -3.649 14.671 3.684 1.00 79.75 119 TYR A N 1
ATOM 934 C CA . TYR A 1 119 ? -2.304 15.058 3.274 1.00 79.75 119 TYR A CA 1
ATOM 935 C C . TYR A 1 119 ? -2.096 16.531 3.627 1.00 79.75 119 TYR A C 1
ATOM 937 O O . TYR A 1 119 ? -2.949 17.368 3.330 1.00 79.75 119 TYR A O 1
ATOM 945 N N . ALA A 1 120 ? -0.990 16.840 4.301 1.00 69.25 120 ALA A N 1
ATOM 946 C CA . ALA A 1 120 ? -0.555 18.219 4.460 1.00 69.25 120 ALA A CA 1
ATOM 947 C C . ALA A 1 120 ? 0.165 18.633 3.170 1.00 69.25 120 ALA A C 1
ATOM 949 O O . ALA A 1 120 ? 1.066 17.918 2.729 1.00 69.25 120 ALA A O 1
ATOM 950 N N . ASN A 1 121 ? -0.284 19.735 2.566 1.00 55.62 121 ASN A N 1
ATOM 951 C CA . ASN A 1 121 ? 0.380 20.364 1.424 1.00 55.62 121 ASN A CA 1
ATOM 952 C C . ASN A 1 121 ? 1.573 21.201 1.880 1.00 55.62 121 ASN A C 1
ATOM 954 O O . ASN A 1 121 ? 1.461 21.816 2.967 1.00 55.62 121 ASN A O 1
#

Sequence (121 aa):
MRPKHAFCGTKHWEEDEGTARPFTPWVELEYAHMRIDRVCLLDPKARGGLSPEDGDGRFDMFLFGGILGDDPPRDRTAELRVMGFPTRHLGPVQMTTDTALGVTKLVIKDKKPISEIPYAN

pLDDT: mean 73.89, std 21.22, range [27.16, 96.69]